Protein AF-A0A7Y8ENS3-F1 (afdb_monomer_lite)

Radius of gyration: 26.32 Å; chains: 1; bounding box: 59×30×78 Å

Foldseek 3Di:
DDDDPDPDDDPPPPPPPPPVVLVVVLVVQLVVQLVVCVVVVHDNVSSNVSSVVSNVVSPPDPVNVPPDPPQAFDDLVVQLVVQCVDPPQDNVNSVVCVVVVDTHGDDPPDPDPPDPDDPDDDD

Sequence (123 aa):
MTTKQTNSGGATEQMACMPVDRSYDVRAKMIIAFNEAKNNGGDLDDALDAAYKSALRYSPNPQSADQGVPVAVASRDESIAWLKRIDGIGQARAELIYSMGFRRLADESNPDRSTYLPLKTTD

Secondary structure (DSSP, 8-state):
-------------------HHHHHHHHHHHHHHHHHHHHTT--HHHHHHHHHHHHHHHS--TTTTTS-----B--HHHHHHHHTTSTT--HHHHHHHHHTT--PBP--S-S------------

Structure (mmCIF, N/CA/C/O backbone):
data_AF-A0A7Y8ENS3-F1
#
_entry.id   AF-A0A7Y8ENS3-F1
#
loop_
_atom_site.group_PDB
_atom_site.id
_atom_site.type_symbol
_atom_site.label_atom_id
_atom_site.label_alt_id
_atom_site.label_comp_id
_atom_site.label_asym_id
_atom_site.label_entity_id
_atom_site.label_seq_id
_atom_site.pdbx_PDB_ins_code
_atom_site.Cartn_x
_atom_site.Cartn_y
_atom_site.Cartn_z
_atom_site.occupancy
_atom_site.B_iso_or_equiv
_atom_site.auth_seq_id
_atom_site.auth_comp_id
_atom_site.auth_asym_id
_atom_site.auth_atom_id
_atom_site.pdbx_PDB_model_num
ATOM 1 N N . MET A 1 1 ? 39.287 8.499 28.236 1.00 35.91 1 MET A N 1
ATOM 2 C CA . MET A 1 1 ? 38.673 7.354 27.532 1.00 35.91 1 MET A CA 1
ATOM 3 C C . MET A 1 1 ? 37.401 7.875 26.882 1.00 35.91 1 MET A C 1
ATOM 5 O O . MET A 1 1 ? 36.481 8.218 27.607 1.00 35.91 1 MET A O 1
ATOM 9 N N . THR A 1 2 ? 37.396 8.051 25.561 1.00 41.78 2 THR A N 1
ATOM 10 C CA . THR A 1 2 ? 36.283 8.660 24.810 1.00 41.78 2 THR A CA 1
ATOM 11 C C . THR A 1 2 ? 35.705 7.597 23.888 1.00 41.78 2 THR A C 1
ATOM 13 O O . THR A 1 2 ? 36.386 7.142 22.971 1.00 41.78 2 THR A O 1
ATOM 16 N N . THR A 1 3 ? 34.480 7.159 24.156 1.00 49.44 3 THR A N 1
ATOM 17 C CA . THR A 1 3 ? 33.766 6.166 23.353 1.00 49.44 3 THR A CA 1
ATOM 18 C C . THR A 1 3 ? 33.251 6.815 22.071 1.00 49.44 3 THR A C 1
ATOM 20 O O . THR A 1 3 ? 32.410 7.709 22.093 1.00 49.44 3 THR A O 1
ATOM 23 N N . LYS A 1 4 ? 33.774 6.371 20.923 1.00 48.91 4 LYS A N 1
ATOM 24 C CA . LYS A 1 4 ? 33.194 6.675 19.614 1.00 48.91 4 LYS A CA 1
ATOM 25 C C . LYS A 1 4 ? 31.964 5.790 19.427 1.00 48.91 4 LYS A C 1
ATOM 27 O O . LYS A 1 4 ? 32.104 4.593 19.201 1.00 48.91 4 LYS A O 1
ATOM 32 N N . GLN A 1 5 ? 30.770 6.367 19.533 1.00 47.69 5 GLN A N 1
ATOM 33 C CA . GLN A 1 5 ? 29.546 5.723 19.060 1.00 47.69 5 GLN A CA 1
ATOM 34 C C . GLN A 1 5 ? 29.590 5.679 17.527 1.00 47.69 5 GLN A C 1
ATOM 36 O O . GLN A 1 5 ? 29.354 6.677 16.851 1.00 47.69 5 GLN A O 1
ATOM 41 N N . THR A 1 6 ? 29.932 4.523 16.968 1.00 44.12 6 THR A N 1
ATOM 42 C CA . THR A 1 6 ? 29.707 4.210 15.556 1.00 44.12 6 THR A CA 1
ATOM 43 C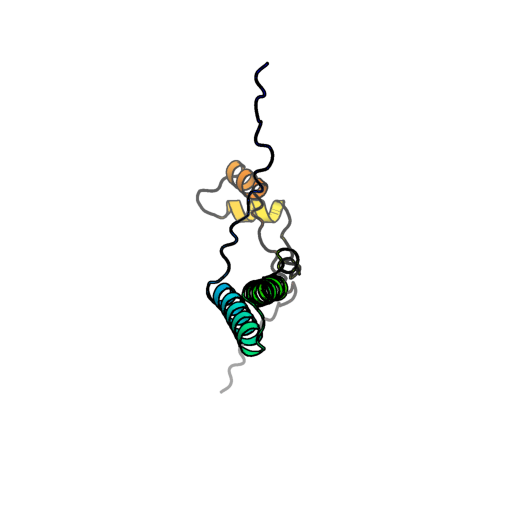 C . THR A 1 6 ? 28.254 3.791 15.393 1.00 44.12 6 THR A C 1
ATOM 45 O O . THR A 1 6 ? 27.885 2.675 15.764 1.00 44.12 6 THR A O 1
ATOM 48 N N . ASN A 1 7 ? 27.431 4.700 14.867 1.00 44.34 7 ASN A N 1
ATOM 49 C CA . ASN A 1 7 ? 26.076 4.398 14.424 1.00 44.34 7 ASN A CA 1
ATOM 50 C C . ASN A 1 7 ? 26.151 3.303 13.346 1.00 44.34 7 ASN A C 1
ATOM 52 O O . ASN A 1 7 ? 26.554 3.557 12.213 1.00 44.34 7 ASN A O 1
ATOM 56 N N . SER A 1 8 ? 25.851 2.073 13.751 1.00 45.03 8 SER A N 1
ATOM 57 C CA . SER A 1 8 ? 25.744 0.906 12.885 1.00 45.03 8 SER A CA 1
ATOM 58 C C . SER A 1 8 ? 24.259 0.621 12.733 1.00 45.03 8 SER A C 1
ATOM 60 O O . SER A 1 8 ? 23.598 0.351 13.731 1.00 45.03 8 SER A O 1
ATOM 62 N N . GLY A 1 9 ? 23.747 0.680 11.505 1.00 46.72 9 GLY A N 1
ATOM 63 C CA . GLY A 1 9 ? 22.371 0.286 11.202 1.00 46.72 9 GLY A CA 1
ATOM 64 C C . GLY A 1 9 ? 21.525 1.414 10.631 1.00 46.72 9 GLY A C 1
ATOM 65 O O . GLY A 1 9 ? 20.618 1.912 11.283 1.00 46.72 9 GLY A O 1
ATOM 66 N N . GLY A 1 10 ? 21.791 1.790 9.383 1.00 31.55 10 GLY A N 1
ATOM 67 C CA . GLY A 1 10 ? 20.780 2.431 8.552 1.00 31.55 10 GLY A CA 1
ATOM 68 C C . GLY A 1 10 ? 20.214 1.370 7.630 1.00 31.55 10 GLY A C 1
ATOM 69 O O . GLY A 1 10 ? 20.761 1.164 6.549 1.00 31.55 10 GLY A O 1
ATOM 70 N N . ALA A 1 11 ? 19.170 0.661 8.067 1.00 36.03 11 ALA A N 1
ATOM 71 C CA . ALA A 1 11 ? 18.299 -0.020 7.126 1.00 36.03 11 ALA A CA 1
ATOM 72 C C . ALA A 1 11 ? 17.865 1.052 6.127 1.00 36.03 11 ALA A C 1
ATOM 74 O O . ALA A 1 11 ? 17.240 2.043 6.504 1.00 36.03 11 ALA A O 1
ATOM 75 N N . THR A 1 12 ? 18.280 0.913 4.873 1.00 39.00 12 THR A N 1
ATOM 76 C CA . THR A 1 12 ? 17.667 1.638 3.775 1.00 39.00 12 THR A CA 1
ATOM 77 C C . THR A 1 12 ? 16.234 1.138 3.720 1.00 39.00 12 THR A C 1
ATOM 79 O O . THR A 1 12 ? 15.928 0.162 3.037 1.00 39.00 12 THR A O 1
ATOM 82 N N . GLU A 1 13 ? 15.362 1.752 4.521 1.00 48.25 13 GLU A N 1
ATOM 83 C CA . GLU A 1 13 ? 13.927 1.664 4.339 1.00 48.25 13 GLU A CA 1
ATOM 84 C C . GLU A 1 13 ? 13.696 2.122 2.908 1.00 48.25 13 GLU A C 1
ATOM 86 O O . GLU A 1 13 ? 13.741 3.310 2.584 1.00 48.25 13 GLU A O 1
ATOM 91 N N . GLN A 1 14 ? 13.574 1.140 2.016 1.00 46.97 14 GLN A N 1
ATOM 92 C CA . GLN A 1 14 ? 13.067 1.343 0.683 1.00 46.97 14 GLN A CA 1
ATOM 93 C C . GLN A 1 14 ? 11.701 1.970 0.906 1.00 46.97 14 GLN A C 1
ATOM 95 O O . GLN A 1 14 ? 10.742 1.277 1.244 1.00 46.97 14 GLN A O 1
ATOM 100 N N . MET A 1 15 ? 11.634 3.296 0.797 1.00 44.56 15 MET A N 1
ATOM 101 C CA . MET A 1 15 ? 10.387 4.034 0.717 1.00 44.56 15 MET A CA 1
ATOM 102 C C . MET A 1 15 ? 9.757 3.612 -0.603 1.00 44.56 15 MET A C 1
ATOM 104 O O . MET A 1 15 ? 9.906 4.262 -1.635 1.00 44.56 15 MET A O 1
ATOM 108 N N . ALA A 1 16 ? 9.141 2.432 -0.584 1.00 56.09 16 ALA A N 1
ATOM 109 C CA . ALA A 1 16 ? 8.375 1.909 -1.682 1.00 56.09 16 ALA A CA 1
ATOM 110 C C . ALA A 1 16 ? 7.308 2.959 -1.966 1.00 56.09 16 ALA A C 1
ATOM 112 O O . ALA A 1 16 ? 6.485 3.268 -1.101 1.00 56.09 16 ALA A O 1
ATOM 113 N N . CYS A 1 17 ? 7.360 3.546 -3.160 1.00 54.53 17 CYS A N 1
ATOM 114 C CA . CYS A 1 17 ? 6.321 4.433 -3.652 1.00 54.53 17 CYS A CA 1
ATOM 115 C C . CYS A 1 17 ? 5.065 3.575 -3.862 1.00 54.53 17 CYS A C 1
ATOM 117 O O . CYS A 1 17 ? 4.815 3.041 -4.941 1.00 54.53 17 CYS A O 1
ATOM 119 N N . MET A 1 18 ? 4.342 3.321 -2.773 1.00 55.12 18 MET A N 1
ATOM 120 C CA . MET A 1 18 ? 3.099 2.570 -2.787 1.00 55.12 18 MET A CA 1
ATOM 121 C C . MET A 1 18 ? 2.065 3.418 -3.533 1.00 55.12 18 MET A C 1
ATOM 123 O O . MET A 1 18 ? 1.950 4.611 -3.240 1.00 55.12 18 MET A O 1
ATOM 127 N N . PRO A 1 19 ? 1.287 2.836 -4.466 1.00 59.47 19 PRO A N 1
ATOM 128 C CA . PRO A 1 19 ? 0.158 3.523 -5.074 1.00 59.47 19 PRO A CA 1
ATOM 129 C C . PRO A 1 19 ? -0.690 4.208 -4.001 1.00 59.47 19 PRO A C 1
ATOM 131 O O . PRO A 1 19 ? -1.008 3.612 -2.966 1.00 59.47 19 PRO A O 1
ATOM 134 N N . VAL A 1 20 ? -1.022 5.475 -4.236 1.00 59.81 20 VAL A N 1
ATOM 135 C CA . VAL A 1 20 ? -1.681 6.343 -3.254 1.00 59.81 20 VAL A CA 1
ATOM 136 C C . VAL A 1 20 ? -2.995 5.727 -2.752 1.00 59.81 20 VAL A C 1
ATOM 138 O O . VAL A 1 20 ? -3.240 5.741 -1.546 1.00 59.81 20 VAL A O 1
ATOM 141 N N . ASP A 1 21 ? -3.768 5.078 -3.628 1.00 63.12 21 ASP A N 1
ATOM 142 C CA . ASP A 1 21 ? -4.985 4.334 -3.269 1.00 63.12 21 ASP A CA 1
ATOM 143 C C . ASP A 1 21 ? -4.740 3.216 -2.245 1.00 63.12 21 ASP A C 1
ATOM 145 O O . ASP A 1 21 ? -5.483 3.096 -1.271 1.00 63.12 21 ASP A O 1
ATOM 149 N N . ARG A 1 22 ? -3.649 2.445 -2.384 1.00 63.53 22 ARG A N 1
ATOM 150 C CA . ARG A 1 22 ? -3.286 1.402 -1.402 1.00 63.53 22 ARG A CA 1
ATOM 151 C C . ARG A 1 22 ? -2.937 2.009 -0.048 1.00 63.53 22 ARG A C 1
ATOM 153 O O . ARG A 1 22 ? -3.280 1.449 0.986 1.00 63.53 22 ARG A O 1
ATOM 160 N N . SER A 1 23 ? -2.294 3.174 -0.052 1.00 73.88 23 SER A N 1
ATOM 161 C CA . SER A 1 23 ? -1.962 3.898 1.178 1.00 73.88 23 SER A CA 1
ATOM 162 C C . SER A 1 23 ? -3.211 4.447 1.877 1.00 73.88 23 SER A C 1
ATOM 164 O O . SER A 1 23 ? -3.242 4.534 3.104 1.00 73.88 23 SER A O 1
ATOM 166 N N . TYR A 1 24 ? -4.248 4.824 1.122 1.00 83.44 24 TYR A N 1
ATOM 167 C CA . TYR A 1 24 ? -5.517 5.274 1.694 1.00 83.44 24 TYR A CA 1
ATOM 168 C C . TYR A 1 24 ? -6.336 4.136 2.297 1.00 83.44 24 TYR A C 1
ATOM 170 O O . TYR A 1 24 ? -6.893 4.345 3.372 1.00 83.44 24 TYR A O 1
ATOM 178 N N . ASP A 1 25 ? -6.370 2.952 1.680 1.00 85.56 25 ASP A N 1
ATOM 179 C CA . ASP A 1 25 ? -7.107 1.807 2.234 1.00 85.56 25 ASP A CA 1
ATOM 180 C C . ASP A 1 25 ? -6.552 1.392 3.605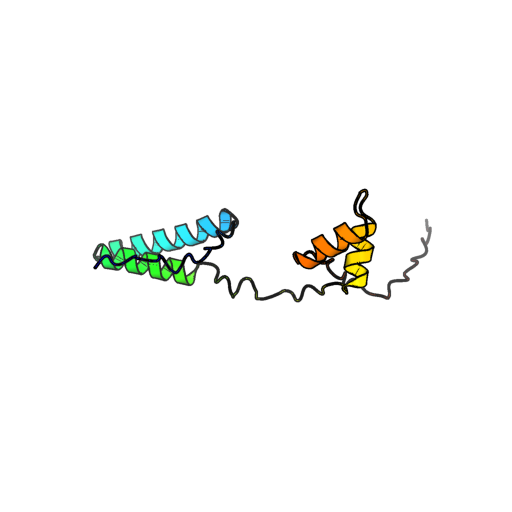 1.00 85.56 25 ASP A C 1
ATOM 182 O O . ASP A 1 25 ? -7.299 1.325 4.582 1.00 85.56 25 ASP A O 1
ATOM 186 N N . VAL A 1 26 ? -5.224 1.255 3.729 1.00 86.81 26 VAL A N 1
ATOM 187 C CA . VAL A 1 26 ? -4.580 0.925 5.013 1.00 86.81 26 VAL A CA 1
ATOM 188 C C . VAL A 1 26 ? -4.895 1.982 6.070 1.00 86.81 26 VAL A C 1
ATOM 190 O O . VAL A 1 26 ? -5.332 1.643 7.170 1.00 86.81 26 VAL A O 1
ATOM 193 N N . ARG A 1 27 ? -4.751 3.272 5.733 1.00 89.38 27 ARG A N 1
ATOM 194 C CA . ARG A 1 27 ? -5.097 4.369 6.651 1.00 89.38 27 ARG A CA 1
ATOM 195 C C . ARG A 1 27 ? -6.569 4.334 7.060 1.00 89.38 27 ARG A C 1
ATOM 197 O O . ARG A 1 27 ? -6.867 4.525 8.235 1.00 89.38 27 ARG A O 1
ATOM 204 N N . ALA A 1 28 ? -7.482 4.062 6.130 1.00 92.62 28 ALA A N 1
ATOM 205 C CA . ALA A 1 28 ? -8.907 3.960 6.427 1.00 92.62 28 ALA A CA 1
ATOM 206 C C . ALA A 1 28 ? -9.187 2.823 7.421 1.00 92.62 28 ALA A C 1
ATOM 208 O O . ALA A 1 28 ? -9.890 3.035 8.408 1.00 92.62 28 ALA A O 1
ATOM 209 N N . LYS A 1 29 ? -8.583 1.643 7.225 1.00 92.56 29 LYS A N 1
ATOM 210 C CA . LYS A 1 29 ? -8.711 0.511 8.157 1.00 92.56 29 LYS A CA 1
ATOM 211 C C . LYS A 1 29 ? -8.171 0.844 9.549 1.00 92.56 29 LYS A C 1
ATOM 213 O O . LYS A 1 29 ? -8.830 0.534 10.537 1.00 92.56 29 LYS A O 1
ATOM 218 N N . MET A 1 30 ? -7.021 1.518 9.631 1.00 93.25 30 MET A N 1
ATOM 219 C CA . MET A 1 30 ? -6.443 1.973 10.904 1.00 93.25 30 MET A CA 1
ATOM 220 C C . MET A 1 30 ? -7.375 2.937 11.648 1.00 93.25 30 MET A C 1
ATOM 222 O O . MET A 1 30 ? -7.588 2.773 12.845 1.00 93.25 30 MET A O 1
ATOM 226 N N . ILE A 1 31 ? -7.955 3.915 10.942 1.00 94.31 31 ILE A N 1
ATOM 227 C CA . ILE A 1 31 ? -8.883 4.896 11.527 1.00 94.31 31 ILE A CA 1
ATOM 228 C C . ILE A 1 31 ? -10.156 4.209 12.036 1.00 94.31 31 ILE A C 1
ATOM 230 O O . ILE A 1 31 ? -10.635 4.535 13.121 1.00 94.31 31 ILE A O 1
ATOM 234 N N . ILE A 1 32 ? -10.694 3.247 11.281 1.00 95.19 32 ILE A N 1
ATOM 235 C CA . ILE A 1 32 ? -11.868 2.472 11.704 1.00 95.19 32 ILE A CA 1
ATOM 236 C C . ILE A 1 32 ? -11.554 1.693 12.986 1.00 95.19 32 ILE A C 1
ATOM 238 O O . ILE A 1 32 ? -12.296 1.825 13.955 1.00 95.19 32 ILE A O 1
ATOM 242 N N . ALA A 1 33 ? -10.436 0.960 13.024 1.00 93.69 33 ALA A N 1
ATOM 243 C CA . ALA A 1 33 ? -10.033 0.176 14.193 1.00 93.69 33 ALA A CA 1
ATOM 244 C C . ALA A 1 33 ? -9.799 1.051 15.437 1.00 93.69 33 ALA A C 1
ATOM 246 O O . ALA A 1 33 ? -10.220 0.694 16.535 1.00 93.69 33 ALA A O 1
ATOM 247 N N . PHE A 1 34 ? -9.183 2.223 15.257 1.00 96.19 34 PHE A N 1
ATOM 248 C CA . PHE A 1 34 ? -9.003 3.204 16.327 1.00 96.19 34 PHE A CA 1
ATOM 249 C C . PHE A 1 34 ? -10.348 3.667 16.899 1.00 96.19 34 PHE A C 1
ATOM 251 O O . PHE A 1 34 ? -10.560 3.646 18.111 1.00 96.19 34 PHE A O 1
ATOM 258 N N . ASN A 1 35 ? -11.276 4.072 16.028 1.00 95.06 35 ASN A N 1
ATOM 259 C CA . ASN A 1 35 ? -12.586 4.563 16.451 1.00 95.06 35 ASN A CA 1
ATOM 260 C C . ASN A 1 35 ? -13.423 3.466 17.111 1.00 95.06 35 ASN A C 1
ATOM 262 O O . ASN A 1 35 ? -14.138 3.742 18.067 1.00 95.06 35 ASN A O 1
ATOM 266 N N . GLU A 1 36 ? -13.324 2.228 16.634 1.00 95.88 36 GLU A N 1
ATOM 267 C CA . GLU A 1 36 ? -13.998 1.078 17.233 1.00 95.88 36 GLU A CA 1
ATOM 268 C C . GLU A 1 36 ? -13.483 0.805 18.653 1.00 95.88 36 GLU A C 1
ATOM 270 O O . GLU A 1 36 ? -14.281 0.695 19.581 1.00 95.88 36 GLU A O 1
ATOM 275 N N . ALA A 1 37 ? -12.163 0.815 18.859 1.00 93.69 37 ALA A N 1
ATOM 276 C CA . ALA A 1 37 ? -11.567 0.676 20.187 1.00 93.69 37 ALA A CA 1
ATOM 277 C C . ALA A 1 37 ? -11.994 1.810 21.138 1.00 93.69 37 ALA A C 1
ATOM 279 O O . ALA A 1 37 ? -12.382 1.545 22.277 1.00 93.69 37 ALA A O 1
ATOM 280 N N . LYS A 1 38 ? -12.026 3.061 20.655 1.00 92.12 38 LYS A N 1
ATOM 281 C CA . LYS A 1 38 ? -12.529 4.200 21.443 1.00 92.12 38 LYS A CA 1
ATOM 282 C C . LYS A 1 38 ? -14.018 4.090 21.771 1.00 92.12 38 LYS A C 1
ATOM 284 O O . LYS A 1 38 ? -14.417 4.420 22.885 1.00 92.12 38 LYS A O 1
ATOM 289 N N . ASN A 1 39 ? -14.838 3.634 20.826 1.00 92.94 39 ASN A N 1
ATOM 290 C CA . ASN A 1 39 ? -16.279 3.465 21.027 1.00 92.94 39 ASN A CA 1
ATOM 291 C C . ASN A 1 39 ? -16.600 2.314 21.987 1.00 92.94 39 ASN A C 1
ATOM 293 O O . ASN A 1 39 ? -17.605 2.369 22.691 1.00 92.94 39 ASN A O 1
ATOM 297 N N . ASN A 1 40 ? -15.724 1.313 22.063 1.00 92.31 40 ASN A N 1
ATOM 298 C CA . ASN A 1 40 ? -15.835 0.199 23.000 1.00 92.31 40 ASN A CA 1
ATOM 299 C C . ASN A 1 40 ? -15.352 0.555 24.419 1.00 92.31 40 ASN A C 1
ATOM 301 O O . ASN A 1 40 ? -15.332 -0.311 25.291 1.00 92.31 40 ASN A O 1
ATOM 305 N N . GLY A 1 41 ? -14.981 1.817 24.661 1.00 89.25 41 GLY A N 1
ATOM 306 C CA . GLY A 1 41 ? -14.516 2.297 25.961 1.00 89.25 41 GLY A CA 1
ATOM 307 C C . GLY A 1 41 ? -13.059 1.956 26.276 1.00 89.25 41 GLY A C 1
ATOM 308 O O . GLY A 1 41 ? -12.667 2.082 27.433 1.00 89.25 41 GLY A O 1
ATOM 309 N N . GLY A 1 42 ? -12.274 1.533 25.276 1.00 86.69 42 GLY A N 1
ATOM 310 C CA . GLY A 1 42 ? -10.829 1.350 25.409 1.00 86.69 42 GLY A CA 1
ATOM 311 C C . GLY A 1 42 ? -10.113 2.678 25.648 1.00 86.69 42 GLY A C 1
ATOM 312 O O . GLY A 1 42 ? -10.607 3.752 25.271 1.00 86.69 42 GLY A O 1
ATOM 313 N N . ASP A 1 43 ? -8.952 2.612 26.292 1.00 92.44 43 ASP A N 1
ATOM 314 C CA . ASP A 1 43 ? -8.128 3.794 26.506 1.00 92.44 43 ASP A CA 1
ATOM 315 C C . ASP A 1 43 ? -7.368 4.198 25.225 1.00 92.44 43 ASP A C 1
ATOM 317 O O . ASP A 1 43 ? -7.597 3.686 24.122 1.00 92.44 43 ASP A O 1
ATOM 321 N N . LEU A 1 44 ? -6.520 5.223 25.330 1.00 93.06 44 LEU A N 1
ATOM 322 C CA . LEU A 1 44 ? -5.767 5.697 24.171 1.00 93.06 44 LEU A CA 1
ATOM 323 C C . LEU A 1 44 ? -4.762 4.648 23.676 1.00 93.06 44 LEU A C 1
ATOM 325 O O . LEU A 1 44 ? -4.540 4.561 22.467 1.00 93.06 44 LEU A O 1
ATOM 329 N N . ASP A 1 45 ? -4.187 3.866 24.586 1.00 95.69 45 ASP A N 1
ATOM 330 C CA . ASP A 1 45 ? -3.178 2.865 24.260 1.00 95.69 45 ASP A CA 1
ATOM 331 C C . ASP A 1 45 ? -3.829 1.678 23.541 1.00 95.69 45 ASP A C 1
ATOM 333 O O . ASP A 1 45 ? -3.332 1.257 22.494 1.00 95.69 45 ASP A O 1
ATOM 337 N N . ASP A 1 46 ? -5.005 1.237 23.997 1.00 92.94 46 ASP A N 1
ATOM 338 C CA . ASP A 1 46 ? -5.827 0.221 23.330 1.00 92.94 46 ASP A CA 1
ATOM 339 C C . ASP A 1 46 ? -6.190 0.634 21.894 1.00 92.94 46 ASP A C 1
ATOM 341 O O . ASP A 1 46 ? -6.112 -0.162 20.952 1.00 92.94 46 ASP A O 1
ATOM 345 N N . ALA A 1 47 ? -6.577 1.898 21.699 1.00 93.94 47 ALA A N 1
ATOM 346 C CA . ALA A 1 47 ? -6.962 2.406 20.386 1.00 93.94 47 ALA A CA 1
ATOM 347 C C . ALA A 1 47 ? -5.770 2.521 19.426 1.00 93.94 47 ALA A C 1
ATOM 349 O O . ALA A 1 47 ? -5.894 2.208 18.235 1.00 93.94 47 ALA A O 1
ATOM 350 N N . LEU A 1 48 ? -4.606 2.940 19.928 1.00 94.81 48 LEU A N 1
ATOM 351 C CA . LEU A 1 48 ? -3.371 2.995 19.146 1.00 94.81 48 LEU A CA 1
ATOM 352 C C . LEU A 1 48 ? -2.851 1.592 18.802 1.00 94.81 48 LEU A C 1
ATOM 354 O O . LEU A 1 48 ? -2.437 1.368 17.662 1.00 94.81 48 LEU A O 1
ATOM 358 N N . ASP A 1 49 ? -2.933 0.638 19.730 1.00 93.19 49 ASP A N 1
ATOM 359 C CA . ASP A 1 49 ? -2.574 -0.763 19.493 1.00 93.19 49 ASP A CA 1
ATOM 360 C C . ASP A 1 49 ? -3.497 -1.417 18.448 1.00 93.19 49 ASP A C 1
ATOM 362 O O . ASP A 1 49 ? -3.023 -2.071 17.513 1.00 93.19 49 ASP A O 1
ATOM 366 N N . ALA A 1 50 ? -4.808 -1.162 18.512 1.00 92.88 50 ALA A N 1
ATOM 367 C CA . ALA A 1 50 ? -5.768 -1.629 17.509 1.00 92.88 50 ALA A CA 1
ATOM 368 C C . ALA A 1 50 ? -5.467 -1.068 16.107 1.00 92.88 50 ALA A C 1
ATOM 370 O O . ALA A 1 50 ? -5.461 -1.810 15.115 1.00 92.88 50 ALA A O 1
ATOM 371 N N . ALA A 1 51 ? -5.159 0.229 16.014 1.00 93.00 51 ALA A N 1
ATOM 372 C CA . ALA A 1 51 ? -4.749 0.862 14.764 1.00 93.00 51 ALA A CA 1
ATOM 373 C C . ALA A 1 51 ? -3.445 0.256 14.223 1.00 93.00 51 ALA A C 1
ATOM 375 O O . ALA A 1 51 ? -3.349 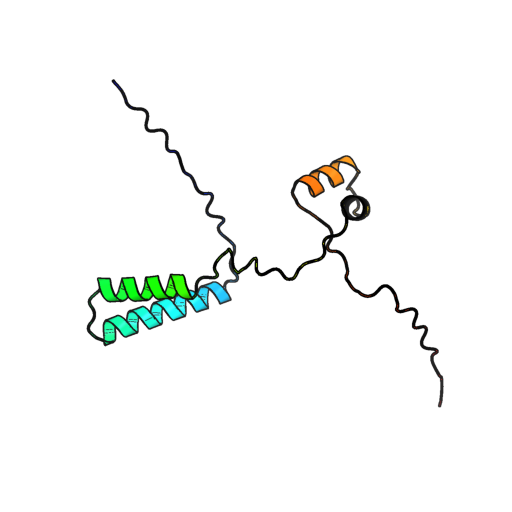-0.033 13.030 1.00 93.00 51 ALA A O 1
ATOM 376 N N . TYR A 1 52 ? -2.460 0.008 15.090 1.00 90.25 52 TYR A N 1
ATOM 377 C CA . TYR A 1 52 ? -1.180 -0.590 14.715 1.00 90.25 52 TYR A CA 1
ATOM 378 C C . TYR A 1 52 ? -1.333 -2.030 14.208 1.00 90.25 52 TYR A C 1
ATOM 380 O O . TYR A 1 52 ? -0.826 -2.372 13.138 1.00 90.25 52 TYR A O 1
ATOM 388 N N . LYS A 1 53 ? -2.112 -2.866 14.902 1.00 91.00 53 LYS A N 1
ATOM 389 C CA . LYS A 1 53 ? -2.442 -4.230 14.453 1.00 91.00 53 LYS A CA 1
ATOM 390 C C . LYS A 1 53 ? -3.156 -4.228 13.104 1.00 91.00 53 LYS A C 1
ATOM 392 O O . LYS A 1 53 ? -2.851 -5.054 12.243 1.00 91.00 53 LYS A O 1
ATOM 397 N N . SER A 1 54 ? -4.073 -3.283 12.894 1.00 89.38 54 SER A N 1
ATOM 398 C CA . SER A 1 54 ? -4.713 -3.078 11.593 1.00 89.38 54 SER A CA 1
ATOM 399 C C . SER A 1 54 ? -3.684 -2.706 10.522 1.00 89.38 54 SER A C 1
ATOM 401 O O . SER A 1 54 ? -3.682 -3.299 9.444 1.00 89.38 54 SER A O 1
ATOM 403 N N . ALA A 1 55 ? -2.765 -1.785 10.823 1.00 88.19 55 ALA A N 1
ATOM 404 C CA . ALA A 1 55 ? -1.693 -1.415 9.907 1.00 88.19 55 ALA A CA 1
ATOM 405 C C . ALA A 1 55 ? -0.863 -2.635 9.505 1.00 88.19 55 ALA A C 1
ATOM 407 O O . ALA A 1 55 ? -0.678 -2.855 8.318 1.00 88.19 55 ALA A O 1
ATOM 408 N N . LEU A 1 56 ? -0.427 -3.472 10.448 1.00 85.50 56 LEU A N 1
ATOM 409 C CA . LEU A 1 56 ? 0.343 -4.682 10.139 1.00 85.50 56 LEU A CA 1
ATOM 410 C C . LEU A 1 56 ? -0.443 -5.692 9.293 1.00 85.50 56 LEU A C 1
ATOM 412 O O . LEU A 1 56 ? 0.132 -6.358 8.437 1.00 85.50 56 LEU A O 1
ATOM 416 N N . ARG A 1 57 ? -1.755 -5.801 9.518 1.00 85.06 57 ARG A N 1
ATOM 417 C CA . ARG A 1 57 ? -2.623 -6.745 8.805 1.00 85.06 57 ARG A CA 1
ATOM 418 C C . ARG A 1 57 ? -2.894 -6.337 7.359 1.00 85.06 57 ARG A C 1
ATOM 420 O O . ARG A 1 57 ? -2.991 -7.208 6.499 1.00 85.06 57 ARG A O 1
ATOM 427 N N . TYR A 1 58 ? -3.079 -5.042 7.115 1.00 82.62 58 TYR A N 1
ATOM 428 C CA . TYR A 1 58 ? -3.459 -4.513 5.802 1.00 82.62 58 TYR A CA 1
ATOM 429 C C . TYR A 1 58 ? -2.293 -3.878 5.048 1.00 82.62 58 TYR A C 1
ATOM 431 O O . TYR A 1 58 ? -2.401 -3.660 3.842 1.00 82.62 58 TYR A O 1
ATOM 439 N N . SER A 1 59 ? -1.172 -3.605 5.722 1.00 72.62 59 SER A N 1
ATOM 440 C CA . SER A 1 59 ? 0.042 -3.181 5.038 1.00 72.62 59 SER A CA 1
ATOM 441 C C . SER A 1 59 ? 0.478 -4.294 4.096 1.00 72.62 59 SER A C 1
ATOM 443 O O . SER A 1 59 ? 0.589 -5.448 4.518 1.00 72.62 59 SER A O 1
ATOM 445 N N . PRO A 1 60 ? 0.731 -3.976 2.821 1.00 65.12 60 PRO A N 1
ATOM 446 C CA . PRO A 1 60 ? 1.275 -4.950 1.898 1.00 65.12 60 PRO A CA 1
ATOM 447 C C . PRO A 1 60 ? 2.609 -5.444 2.455 1.00 65.12 60 PRO A C 1
ATOM 449 O O . PRO A 1 60 ? 3.565 -4.679 2.575 1.00 65.12 60 PRO A O 1
ATOM 452 N N . ASN A 1 61 ? 2.662 -6.726 2.818 1.00 59.00 61 ASN A N 1
ATOM 453 C CA . ASN A 1 61 ? 3.906 -7.372 3.195 1.00 59.00 61 ASN A CA 1
ATOM 454 C C . ASN A 1 61 ? 4.851 -7.268 1.983 1.00 59.00 61 ASN A C 1
ATOM 456 O O . ASN A 1 61 ? 4.486 -7.762 0.909 1.00 59.00 61 ASN A O 1
ATOM 460 N N . PRO A 1 62 ? 6.039 -6.646 2.093 1.00 53.56 62 PRO A N 1
ATOM 461 C CA . PRO A 1 62 ? 6.971 -6.559 0.970 1.00 53.56 62 PRO A CA 1
ATOM 462 C C . PRO A 1 62 ? 7.375 -7.947 0.449 1.00 53.56 62 PRO A C 1
ATOM 464 O O . PRO A 1 62 ? 7.689 -8.080 -0.727 1.00 53.56 62 PRO A O 1
ATOM 467 N N . GLN A 1 63 ? 7.273 -8.997 1.277 1.00 50.19 63 GLN A N 1
ATOM 468 C CA . GLN A 1 63 ? 7.456 -10.389 0.847 1.00 50.19 63 GLN A CA 1
ATOM 469 C C . GLN A 1 63 ? 6.258 -10.976 0.080 1.00 50.19 63 GLN A C 1
ATOM 471 O O . GLN A 1 63 ? 6.430 -11.917 -0.683 1.00 50.19 63 GLN A O 1
ATOM 476 N N . SER A 1 64 ? 5.042 -10.448 0.254 1.00 47.66 64 SER A N 1
ATOM 477 C CA . SER A 1 64 ? 3.858 -10.897 -0.500 1.00 47.66 64 SER A CA 1
ATOM 478 C C . SER A 1 64 ? 3.655 -10.124 -1.803 1.00 47.66 64 SER A C 1
ATOM 480 O O . SER A 1 64 ? 2.946 -10.605 -2.680 1.00 47.66 64 SER A O 1
ATOM 482 N N . ALA A 1 65 ? 4.301 -8.967 -1.971 1.00 48.03 65 ALA A N 1
ATOM 483 C CA . ALA A 1 65 ? 4.438 -8.325 -3.280 1.00 48.03 65 ALA A CA 1
ATOM 484 C C . ALA A 1 65 ? 5.404 -9.090 -4.213 1.00 48.03 65 ALA A C 1
ATOM 486 O O . ALA A 1 65 ? 5.370 -8.875 -5.421 1.00 48.03 65 ALA A O 1
ATOM 487 N N . ASP A 1 66 ? 6.197 -10.013 -3.651 1.00 46.19 66 ASP A N 1
ATOM 488 C CA . ASP A 1 66 ? 6.993 -11.030 -4.352 1.00 46.19 66 ASP A CA 1
ATOM 489 C C . ASP A 1 66 ? 6.245 -12.378 -4.455 1.00 46.19 66 ASP A C 1
ATOM 491 O O . ASP A 1 66 ? 6.835 -13.431 -4.672 1.00 46.19 66 ASP A O 1
ATOM 495 N N . GLN A 1 67 ? 4.911 -12.400 -4.331 1.00 44.47 67 GLN A N 1
ATOM 496 C CA . GLN A 1 67 ? 4.133 -13.487 -4.939 1.00 44.47 67 GLN A CA 1
ATOM 497 C C . GLN A 1 67 ? 4.131 -13.229 -6.444 1.00 44.47 67 GLN A C 1
ATOM 499 O O . GLN A 1 67 ? 3.186 -12.689 -7.019 1.00 44.47 67 GLN A O 1
ATOM 504 N N . GLY A 1 68 ? 5.283 -13.543 -7.035 1.00 47.09 68 GLY A N 1
ATOM 505 C CA . GLY A 1 68 ? 5.573 -13.395 -8.437 1.00 47.09 68 GLY A CA 1
ATOM 506 C C . GLY A 1 68 ? 4.470 -14.017 -9.272 1.00 47.09 68 GLY A C 1
ATOM 507 O O . GLY A 1 68 ? 4.241 -15.224 -9.248 1.00 47.09 68 GLY A O 1
ATOM 508 N N . VAL A 1 69 ? 3.884 -13.196 -10.136 1.00 44.72 69 VAL A N 1
ATOM 509 C CA . VAL A 1 69 ? 3.815 -13.662 -11.517 1.00 44.72 69 VAL A CA 1
ATOM 510 C C . VAL A 1 69 ? 5.240 -14.104 -11.860 1.00 44.72 69 VAL A C 1
ATOM 512 O O . VAL A 1 69 ? 6.148 -13.279 -11.712 1.00 44.72 69 VAL A O 1
ATOM 515 N N . PRO A 1 70 ? 5.490 -15.376 -12.217 1.00 50.19 70 PRO A N 1
ATOM 516 C CA . PRO A 1 70 ? 6.768 -15.756 -12.787 1.00 50.19 70 PRO A CA 1
ATOM 517 C C . PRO A 1 70 ? 6.881 -14.978 -14.093 1.00 50.19 70 PRO A C 1
ATOM 519 O O . PRO A 1 70 ? 6.404 -15.406 -15.137 1.00 50.19 70 PRO A O 1
ATOM 522 N N . VAL A 1 71 ? 7.423 -13.765 -14.022 1.00 56.66 71 VAL A N 1
ATOM 523 C CA . VAL A 1 71 ? 7.700 -12.994 -15.216 1.00 56.66 71 VAL A CA 1
ATOM 524 C C . VAL A 1 71 ? 8.912 -13.680 -15.801 1.00 56.66 71 VAL A C 1
ATOM 526 O O . VAL A 1 71 ? 10.026 -13.518 -15.300 1.00 56.66 71 VAL A O 1
ATOM 529 N N . ALA A 1 72 ? 8.670 -14.532 -16.795 1.00 73.19 72 ALA A N 1
ATOM 530 C CA . ALA A 1 72 ? 9.731 -15.158 -17.550 1.00 73.19 72 ALA A CA 1
ATOM 531 C C . ALA A 1 72 ? 10.673 -14.038 -18.003 1.00 73.19 72 ALA A C 1
ATOM 533 O O . ALA A 1 72 ? 10.251 -13.021 -18.557 1.00 73.19 72 ALA A O 1
ATOM 534 N N . VAL A 1 73 ? 11.950 -14.164 -17.666 1.00 76.44 73 VAL A N 1
ATOM 535 C CA . VAL A 1 73 ? 12.952 -13.151 -17.983 1.00 76.44 73 VAL A CA 1
ATOM 536 C C . VAL A 1 73 ? 13.767 -13.684 -19.145 1.00 76.44 73 VAL A C 1
ATOM 538 O O . VAL A 1 73 ? 14.191 -14.839 -19.118 1.00 76.44 73 VAL A O 1
ATOM 541 N N . ALA A 1 74 ? 13.972 -12.862 -20.171 1.00 81.56 74 ALA A N 1
ATOM 542 C CA . ALA A 1 74 ? 14.773 -13.258 -21.318 1.00 81.56 74 ALA A CA 1
ATOM 543 C C . ALA A 1 74 ? 16.208 -13.567 -20.874 1.00 81.56 74 ALA A C 1
ATOM 545 O O . ALA A 1 74 ? 16.711 -13.015 -19.885 1.00 81.56 74 ALA A O 1
ATOM 546 N N . SER A 1 75 ? 16.887 -14.427 -21.630 1.00 86.25 75 SER A N 1
ATOM 547 C CA . SER A 1 75 ? 18.284 -14.759 -21.361 1.00 86.25 75 SER A CA 1
ATOM 548 C C . SER A 1 75 ? 19.175 -13.507 -21.390 1.00 86.25 75 SER A C 1
ATOM 550 O O . SER A 1 75 ? 18.803 -12.442 -21.905 1.00 86.25 75 SER A O 1
ATOM 552 N N . ARG A 1 76 ? 20.381 -13.617 -20.821 1.00 86.19 76 ARG A N 1
ATOM 553 C CA . ARG A 1 76 ? 21.354 -12.516 -20.795 1.00 86.19 76 ARG A CA 1
ATOM 554 C C . ARG A 1 76 ? 21.609 -11.970 -22.198 1.00 86.19 76 ARG A C 1
ATOM 556 O O . ARG A 1 76 ? 21.504 -10.765 -22.404 1.00 86.19 76 ARG A O 1
ATOM 563 N N . ASP A 1 77 ? 21.895 -12.843 -23.157 1.00 89.00 77 ASP A N 1
ATOM 564 C CA . ASP A 1 77 ? 22.208 -12.445 -24.529 1.00 89.00 77 ASP A CA 1
ATOM 565 C C . ASP A 1 77 ? 21.028 -11.761 -25.222 1.00 89.00 77 ASP A C 1
ATOM 567 O O . ASP A 1 77 ? 21.214 -10.750 -25.897 1.00 89.00 77 ASP A O 1
ATOM 571 N N . GLU A 1 78 ? 19.800 -12.226 -24.990 1.00 88.88 78 GLU A N 1
ATOM 572 C CA . GLU A 1 78 ? 18.594 -11.580 -25.519 1.00 88.88 78 GLU A CA 1
ATOM 573 C C . GLU A 1 78 ? 18.349 -10.203 -24.901 1.00 88.88 78 GLU A C 1
ATOM 575 O O . GLU A 1 78 ? 17.948 -9.271 -25.604 1.00 88.88 78 GLU A O 1
ATOM 580 N N . SER A 1 79 ? 18.612 -10.058 -23.601 1.00 88.75 79 SER A N 1
ATOM 581 C CA . SER A 1 79 ? 18.518 -8.774 -22.904 1.00 88.75 79 SER A CA 1
ATOM 582 C C . SER A 1 79 ? 19.564 -7.785 -23.431 1.00 88.75 79 SER A C 1
ATOM 584 O O . SER A 1 79 ? 19.226 -6.644 -23.744 1.00 88.75 79 SER A O 1
ATOM 586 N N . ILE A 1 80 ? 20.812 -8.227 -23.617 1.00 91.06 80 ILE A N 1
ATOM 587 C CA . ILE A 1 80 ? 21.896 -7.406 -24.177 1.00 91.06 80 ILE A CA 1
ATOM 588 C C . ILE A 1 80 ? 21.614 -7.037 -25.640 1.00 91.06 80 ILE A C 1
ATOM 590 O O . ILE A 1 80 ? 21.780 -5.881 -26.029 1.00 91.06 80 ILE A O 1
ATOM 594 N N . ALA A 1 81 ? 21.149 -7.985 -26.457 1.00 90.81 81 ALA A N 1
ATOM 595 C CA . ALA A 1 81 ? 20.806 -7.741 -27.856 1.00 90.81 81 ALA A CA 1
ATOM 596 C C . ALA A 1 81 ? 19.636 -6.759 -28.001 1.00 90.81 81 ALA A C 1
ATOM 598 O O . ALA A 1 81 ? 19.661 -5.901 -28.882 1.00 90.81 81 ALA A O 1
ATOM 599 N N . TRP A 1 82 ? 18.631 -6.855 -27.128 1.00 92.81 82 TRP A N 1
ATOM 600 C CA . TRP A 1 82 ? 17.519 -5.910 -27.091 1.00 92.81 82 TRP A CA 1
ATOM 601 C C . TRP A 1 82 ? 17.968 -4.507 -26.679 1.00 92.81 82 TRP A C 1
ATOM 603 O O . TRP A 1 82 ? 17.630 -3.549 -27.370 1.00 92.81 82 TRP A O 1
ATOM 613 N N . LEU A 1 83 ? 18.790 -4.381 -25.631 1.00 91.44 83 LEU A N 1
ATOM 614 C CA . LEU A 1 83 ? 19.335 -3.090 -25.193 1.00 91.44 83 LEU A CA 1
ATOM 615 C C . LEU A 1 83 ? 20.107 -2.391 -26.317 1.00 91.44 83 LEU A C 1
ATOM 617 O O . LEU A 1 83 ? 19.964 -1.189 -26.503 1.00 91.44 83 LEU A O 1
ATOM 621 N N . LYS A 1 84 ? 20.863 -3.147 -27.118 1.00 92.88 84 LYS A N 1
ATOM 622 C CA . LYS A 1 84 ? 21.621 -2.618 -28.263 1.00 92.88 84 LYS A CA 1
ATOM 623 C C . LYS A 1 84 ? 20.766 -2.143 -29.439 1.00 92.88 84 LYS A C 1
ATOM 625 O O . LYS A 1 84 ? 21.295 -1.483 -30.326 1.00 92.88 84 LYS A O 1
ATOM 630 N N . ARG A 1 85 ? 19.474 -2.492 -29.492 1.00 90.69 85 ARG A N 1
ATOM 631 C CA . ARG A 1 85 ? 18.542 -1.960 -30.506 1.00 90.69 85 ARG A CA 1
ATOM 632 C C . ARG A 1 85 ? 18.077 -0.542 -30.181 1.00 90.69 85 ARG A C 1
ATOM 634 O O . ARG A 1 85 ? 17.506 0.108 -31.049 1.00 90.69 85 ARG A O 1
ATOM 641 N N . ILE A 1 86 ? 18.291 -0.082 -28.950 1.00 88.44 86 ILE A N 1
ATOM 642 C CA . ILE A 1 86 ? 17.988 1.284 -28.534 1.00 88.44 86 ILE A CA 1
ATOM 643 C C . ILE A 1 86 ? 19.106 2.193 -29.046 1.00 88.44 86 ILE A C 1
ATOM 645 O O . ILE A 1 86 ? 20.290 1.926 -28.823 1.00 88.44 86 ILE A O 1
ATOM 649 N N . ASP A 1 87 ? 18.724 3.273 -29.723 1.00 89.75 87 ASP A N 1
ATOM 650 C CA . ASP A 1 87 ? 19.685 4.238 -30.245 1.00 89.75 87 ASP A CA 1
ATOM 651 C C . ASP A 1 87 ? 20.546 4.836 -29.114 1.00 89.75 87 ASP A C 1
ATOM 653 O O . ASP A 1 87 ? 20.062 5.157 -28.026 1.00 89.75 87 ASP A O 1
ATOM 657 N N . GLY A 1 88 ? 21.857 4.927 -29.342 1.00 89.44 88 GLY A N 1
ATOM 658 C CA . GLY A 1 88 ? 22.820 5.394 -28.338 1.00 89.44 88 GLY A CA 1
ATOM 659 C C . GLY A 1 88 ? 23.191 4.392 -27.225 1.00 89.44 88 GLY A C 1
ATOM 660 O O . GLY A 1 88 ? 23.883 4.777 -26.269 1.00 89.44 88 GLY A O 1
ATOM 661 N N . ILE A 1 89 ? 22.788 3.116 -27.320 1.00 92.12 89 ILE A N 1
ATOM 662 C CA . ILE A 1 89 ? 23.225 2.045 -26.405 1.00 92.12 89 ILE A CA 1
ATOM 663 C C . ILE A 1 89 ? 24.157 1.054 -27.122 1.00 92.12 89 ILE A C 1
ATOM 665 O O . ILE A 1 89 ? 23.734 0.130 -27.808 1.00 92.12 89 ILE A O 1
ATOM 669 N N . GLY A 1 90 ? 25.467 1.220 -26.915 1.00 91.25 90 GLY A N 1
ATOM 670 C CA . GLY A 1 90 ? 26.488 0.253 -27.343 1.00 91.25 90 GLY A CA 1
ATOM 671 C C . GLY A 1 90 ? 26.679 -0.916 -26.363 1.00 91.25 90 GLY A C 1
ATOM 672 O O . GLY A 1 90 ? 26.097 -0.941 -25.281 1.00 91.25 90 GLY A O 1
ATOM 673 N N . GLN A 1 91 ? 27.562 -1.865 -26.706 1.00 91.81 91 GLN A N 1
ATOM 674 C CA . GLN A 1 91 ? 27.829 -3.085 -25.916 1.00 91.81 91 GLN A CA 1
ATOM 675 C C . GLN A 1 91 ? 28.150 -2.797 -24.439 1.00 91.81 91 GLN A C 1
ATOM 677 O O . GLN A 1 91 ? 27.508 -3.352 -23.556 1.00 91.81 91 GLN A O 1
ATOM 682 N N . ALA A 1 92 ? 29.110 -1.909 -24.161 1.00 93.50 92 ALA A N 1
ATOM 683 C CA . ALA A 1 92 ? 29.534 -1.610 -22.789 1.00 93.50 92 ALA A CA 1
ATOM 684 C C . ALA A 1 92 ? 28.400 -1.010 -21.940 1.00 93.50 92 ALA A C 1
ATOM 686 O O . ALA A 1 92 ? 28.281 -1.295 -20.751 1.00 93.50 92 ALA A O 1
ATOM 687 N N . ARG A 1 93 ? 27.533 -0.206 -22.568 1.00 92.12 93 ARG A N 1
ATOM 688 C CA . ARG A 1 93 ? 26.385 0.413 -21.903 1.00 92.12 93 ARG A CA 1
ATOM 689 C C . ARG A 1 93 ? 25.267 -0.601 -21.662 1.00 92.12 93 ARG A C 1
ATOM 691 O O . ARG A 1 93 ? 24.665 -0.577 -20.596 1.00 92.12 93 ARG A O 1
ATOM 698 N N . ALA A 1 94 ? 25.038 -1.516 -22.605 1.00 93.19 94 ALA A N 1
ATOM 699 C CA . ALA A 1 94 ? 24.099 -2.622 -22.436 1.00 93.19 94 ALA A CA 1
ATOM 700 C C . ALA A 1 94 ? 24.510 -3.547 -21.275 1.00 93.19 94 ALA A C 1
ATOM 702 O O . ALA A 1 94 ? 23.676 -3.885 -20.442 1.00 93.19 94 ALA A O 1
ATOM 703 N N . GLU A 1 95 ? 25.795 -3.893 -21.173 1.00 92.50 95 GLU A N 1
ATOM 704 C CA . GLU A 1 95 ? 26.341 -4.716 -20.080 1.00 92.50 95 GLU A CA 1
ATOM 705 C C . GLU A 1 95 ? 26.190 -4.048 -18.709 1.00 92.50 95 GLU A C 1
ATOM 707 O O . GLU A 1 95 ? 25.761 -4.681 -17.744 1.00 92.50 95 GLU A O 1
ATOM 712 N N . LEU A 1 96 ? 26.476 -2.745 -18.629 1.00 92.88 96 LEU A N 1
ATOM 713 C CA . LEU A 1 96 ? 26.295 -1.968 -17.404 1.00 92.88 96 LEU A CA 1
ATOM 714 C C . LEU A 1 96 ? 24.827 -1.947 -16.962 1.00 92.88 96 LEU A C 1
ATOM 716 O O . LEU A 1 96 ? 24.530 -2.231 -15.804 1.00 92.88 96 LEU A O 1
ATOM 720 N N . ILE A 1 97 ? 23.907 -1.663 -17.884 1.00 89.44 97 ILE A N 1
ATOM 721 C CA . ILE A 1 97 ? 22.466 -1.633 -17.603 1.00 89.44 97 ILE A CA 1
ATOM 722 C C . ILE A 1 97 ? 21.978 -3.019 -17.153 1.00 89.44 97 ILE A C 1
ATOM 724 O O . ILE A 1 97 ? 21.259 -3.127 -16.160 1.00 89.44 97 ILE A O 1
ATOM 728 N N . TYR A 1 98 ? 22.436 -4.090 -17.806 1.00 90.06 98 TYR A N 1
ATOM 729 C CA . TYR A 1 98 ? 22.124 -5.459 -17.395 1.00 90.06 98 TYR A CA 1
ATOM 730 C C . TYR A 1 98 ? 22.637 -5.776 -15.980 1.00 90.06 98 TYR A C 1
ATOM 732 O O . TYR A 1 98 ? 21.913 -6.364 -15.176 1.00 90.06 98 TYR A O 1
ATOM 740 N N . SER A 1 99 ? 23.856 -5.341 -15.638 1.00 88.69 99 SER A N 1
ATOM 741 C CA . SER A 1 99 ? 24.440 -5.529 -14.299 1.00 88.69 99 SER A CA 1
ATOM 742 C C . SER A 1 99 ? 23.665 -4.807 -13.188 1.00 88.69 99 SER A C 1
ATOM 744 O O . SER A 1 99 ? 23.660 -5.265 -12.049 1.00 88.69 99 SER A O 1
ATOM 746 N N . MET A 1 100 ? 22.945 -3.731 -13.529 1.00 89.62 100 MET A N 1
ATOM 747 C CA . MET A 1 100 ? 22.041 -3.014 -12.619 1.00 89.62 100 MET A CA 1
ATOM 748 C C . MET A 1 100 ? 20.693 -3.732 -12.418 1.00 89.62 100 MET A C 1
ATOM 750 O O . MET A 1 100 ? 19.855 -3.253 -11.660 1.00 89.62 100 MET A O 1
ATOM 754 N N . GLY A 1 101 ? 20.470 -4.873 -13.079 1.00 86.75 101 GLY A N 1
ATOM 755 C CA . GLY A 1 101 ? 19.261 -5.687 -12.938 1.00 86.75 101 GLY A CA 1
ATOM 756 C C . GLY A 1 101 ? 18.187 -5.432 -13.996 1.00 86.75 101 GLY A C 1
ATOM 757 O O . GLY A 1 101 ? 17.135 -6.068 -13.949 1.00 86.75 101 GLY A O 1
ATOM 758 N N . PHE A 1 102 ? 18.438 -4.561 -14.978 1.00 87.12 102 PHE A N 1
ATOM 759 C CA . PHE A 1 102 ? 17.509 -4.346 -16.087 1.00 87.12 102 PHE A CA 1
ATOM 760 C C . PHE A 1 102 ? 17.570 -5.523 -17.061 1.00 87.12 102 PHE A C 1
ATOM 762 O O . PHE A 1 102 ? 18.555 -5.716 -17.778 1.00 87.12 102 PHE A O 1
ATOM 769 N N . ARG A 1 103 ? 16.495 -6.308 -17.103 1.00 85.12 103 ARG A N 1
ATOM 770 C CA . ARG A 1 103 ? 16.348 -7.440 -18.017 1.00 85.12 103 ARG A CA 1
ATOM 771 C C . ARG A 1 103 ? 15.120 -7.268 -18.894 1.00 85.12 103 ARG A C 1
ATOM 773 O O . ARG A 1 103 ? 14.129 -6.669 -18.479 1.00 85.12 103 ARG A O 1
ATOM 780 N N . ARG A 1 104 ? 15.186 -7.805 -20.111 1.00 83.38 104 ARG A N 1
ATOM 781 C CA . ARG A 1 10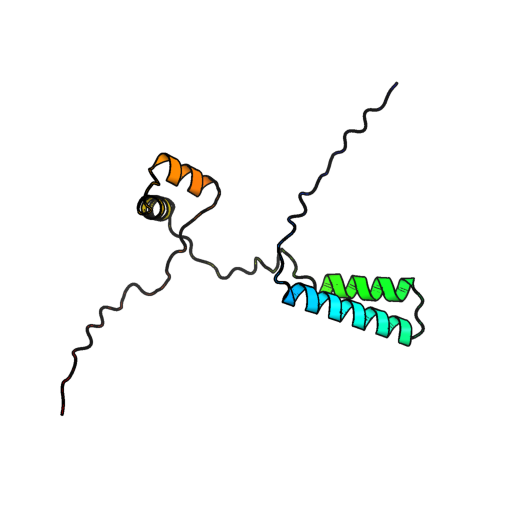4 ? 14.017 -7.874 -20.983 1.00 83.38 104 ARG A CA 1
ATOM 782 C C . ARG A 1 104 ? 13.058 -8.928 -20.426 1.00 83.38 104 ARG A C 1
ATOM 784 O O . ARG A 1 104 ? 13.487 -10.020 -20.063 1.00 83.38 104 ARG A O 1
ATOM 791 N N . LEU A 1 105 ? 11.768 -8.613 -20.393 1.00 82.44 105 LEU A N 1
ATOM 792 C CA . LEU A 1 105 ? 10.740 -9.608 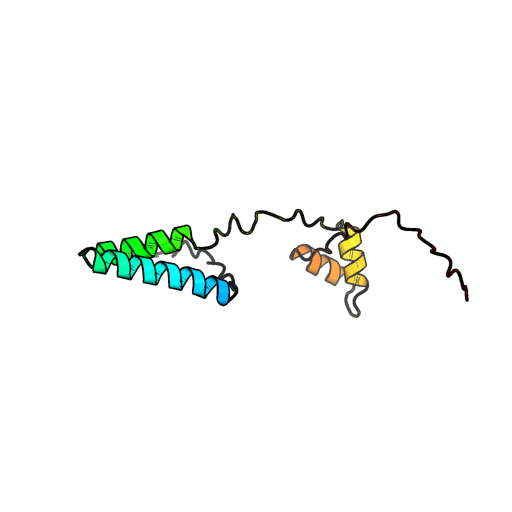-20.093 1.00 82.44 105 LEU A CA 1
ATOM 793 C C . LEU A 1 105 ? 10.623 -10.566 -21.284 1.00 82.44 105 LEU A C 1
ATOM 795 O O . LEU A 1 105 ? 10.540 -10.114 -22.431 1.00 82.44 105 LEU A O 1
ATOM 799 N N . ALA A 1 106 ? 10.680 -11.869 -21.025 1.00 72.31 106 ALA A N 1
ATOM 800 C CA . ALA A 1 106 ? 10.368 -12.863 -22.034 1.00 72.31 106 ALA A CA 1
ATOM 801 C C . ALA A 1 106 ? 8.875 -12.758 -22.344 1.00 72.31 106 ALA A C 1
ATOM 803 O O . ALA A 1 106 ? 8.030 -12.703 -21.453 1.00 72.31 106 ALA A O 1
ATOM 804 N N . ASP A 1 107 ? 8.573 -12.666 -23.628 1.00 65.19 107 ASP A N 1
ATOM 805 C CA . ASP A 1 107 ? 7.206 -12.710 -24.103 1.00 65.19 107 ASP A CA 1
ATOM 806 C C . ASP A 1 107 ? 6.794 -14.186 -24.166 1.00 65.19 107 ASP A C 1
ATOM 808 O O . ASP A 1 107 ? 7.278 -14.925 -25.019 1.00 65.19 107 ASP A O 1
ATOM 812 N N . GLU A 1 108 ? 5.944 -14.637 -23.241 1.00 54.62 108 GLU A N 1
ATOM 813 C CA . GLU A 1 108 ? 5.329 -15.972 -23.301 1.00 54.62 108 GLU A CA 1
ATOM 814 C C . GLU A 1 108 ? 4.163 -16.039 -24.312 1.00 54.62 108 GLU A C 1
ATOM 816 O O . GLU A 1 108 ? 3.316 -16.930 -24.238 1.00 54.62 108 GLU A O 1
ATOM 821 N N . SER A 1 109 ? 4.080 -15.137 -25.298 1.00 49.16 109 SER A N 1
ATOM 822 C CA . SER A 1 109 ? 3.127 -15.286 -26.402 1.00 49.16 109 SER A CA 1
ATOM 823 C C . SER A 1 109 ? 3.642 -16.251 -27.488 1.00 49.16 109 SER A C 1
ATOM 825 O O . SER A 1 109 ? 4.186 -15.872 -28.516 1.00 49.16 109 SER A O 1
ATOM 827 N N . ASN A 1 110 ? 3.408 -17.542 -27.226 1.00 40.62 110 ASN A N 1
ATOM 828 C CA . ASN A 1 110 ? 3.099 -18.615 -28.184 1.00 40.62 110 ASN A CA 1
ATOM 829 C C . ASN A 1 110 ? 3.984 -18.747 -29.461 1.00 40.62 110 ASN A C 1
ATOM 831 O O . ASN A 1 110 ? 3.766 -18.020 -30.431 1.00 40.62 110 ASN A O 1
ATOM 835 N N . PRO A 1 111 ? 4.867 -19.765 -29.570 1.00 45.66 111 PRO A N 1
ATOM 836 C CA . PRO A 1 111 ? 5.674 -20.001 -30.774 1.00 45.66 111 PRO A CA 1
ATOM 837 C C . PRO A 1 111 ? 4.901 -20.564 -31.987 1.00 45.66 111 PRO A C 1
ATOM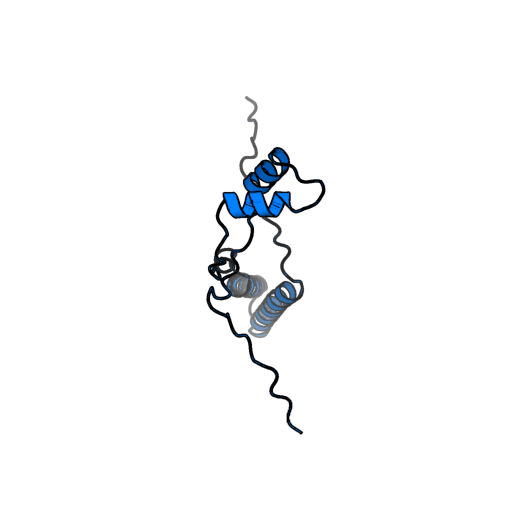 839 O O . PRO A 1 111 ? 5.526 -20.856 -33.003 1.00 45.66 111 PRO A O 1
ATOM 842 N N . ASP A 1 112 ? 3.571 -20.699 -31.932 1.00 43.62 112 ASP A N 1
ATOM 843 C CA . ASP A 1 112 ? 2.772 -21.224 -33.046 1.00 43.62 112 ASP A CA 1
ATOM 844 C C . ASP A 1 112 ? 1.471 -20.438 -33.282 1.00 43.62 112 ASP A C 1
ATOM 846 O O . ASP A 1 112 ? 0.364 -20.849 -32.927 1.00 43.62 112 ASP A O 1
ATOM 850 N N . ARG A 1 113 ? 1.589 -19.255 -33.893 1.00 41.06 113 ARG A N 1
ATOM 851 C CA . ARG A 1 113 ? 0.494 -18.693 -34.698 1.00 41.06 113 ARG A CA 1
ATOM 852 C C . ARG A 1 113 ? 1.006 -18.199 -36.042 1.00 41.06 113 ARG A C 1
ATOM 854 O O . ARG A 1 113 ? 0.909 -17.030 -36.407 1.00 41.06 113 ARG A O 1
ATOM 861 N N . SER A 1 114 ? 1.453 -19.171 -36.829 1.00 45.41 114 SER A N 1
ATOM 862 C CA . SER A 1 114 ? 1.131 -19.185 -38.251 1.00 45.41 114 SER A CA 1
ATOM 863 C C . SER A 1 114 ? -0.386 -19.373 -38.398 1.00 45.41 114 SER A C 1
ATOM 865 O O . SER A 1 114 ? -0.892 -20.475 -38.567 1.00 45.41 114 SER A O 1
ATOM 867 N N . THR A 1 115 ? -1.147 -18.286 -38.291 1.00 42.59 115 THR A N 1
ATOM 868 C CA . THR A 1 115 ? -2.509 -18.236 -38.832 1.00 42.59 115 THR A CA 1
ATOM 869 C C . THR A 1 115 ? -2.567 -17.107 -39.839 1.00 42.59 115 THR A C 1
ATOM 871 O O . THR A 1 115 ? -3.025 -16.006 -39.547 1.00 42.59 115 THR A O 1
ATOM 874 N N . TYR A 1 116 ? -2.107 -17.414 -41.051 1.00 39.28 116 TYR A N 1
ATOM 875 C CA . TYR A 1 116 ? -2.750 -16.887 -42.245 1.00 39.28 116 TYR A CA 1
ATOM 876 C C . TYR A 1 116 ? -4.229 -17.280 -42.166 1.00 39.28 116 TYR A C 1
ATOM 878 O O . TYR A 1 116 ? -4.586 -18.428 -42.421 1.00 39.28 116 TYR A O 1
ATOM 886 N N . LEU A 1 117 ? -5.094 -16.348 -41.776 1.00 42.12 117 LEU A N 1
ATOM 887 C CA . LEU A 1 117 ? -6.506 -16.458 -42.112 1.00 42.12 117 LEU A CA 1
ATOM 888 C C . LEU A 1 117 ? -6.659 -15.874 -43.521 1.00 42.12 117 LEU A C 1
ATOM 890 O O . LEU A 1 117 ? -6.400 -14.682 -43.698 1.00 42.12 117 LEU A O 1
ATOM 894 N N . PRO A 1 118 ? -7.029 -16.666 -44.543 1.00 43.25 118 PRO A N 1
ATOM 895 C CA . PRO A 1 118 ? -7.391 -16.091 -45.826 1.00 43.25 118 PRO A CA 1
ATOM 896 C C . PRO A 1 118 ? -8.640 -15.228 -45.631 1.00 43.25 118 PRO A C 1
ATOM 898 O O . PRO A 1 118 ? -9.649 -15.705 -45.105 1.00 43.25 118 PRO A O 1
ATOM 901 N N . LEU A 1 119 ? -8.580 -13.966 -46.071 1.00 41.66 119 LEU A N 1
ATOM 902 C CA . LEU A 1 119 ? -9.781 -13.174 -46.323 1.00 41.66 119 LEU A CA 1
ATOM 903 C C . LEU A 1 119 ? -10.635 -13.957 -47.329 1.00 41.66 119 LEU A C 1
ATOM 905 O O . LEU A 1 119 ? -10.334 -13.984 -48.522 1.00 41.66 119 LEU A O 1
ATOM 909 N N . LYS A 1 120 ? -11.695 -14.619 -46.858 1.00 45.09 120 LYS A N 1
ATOM 910 C CA . LYS A 1 120 ? -12.796 -15.000 -47.737 1.00 45.09 120 LYS A CA 1
ATOM 911 C C . LYS A 1 120 ? -13.606 -13.741 -48.010 1.00 45.09 120 LYS A C 1
ATOM 913 O O . LYS A 1 120 ? -14.325 -13.261 -47.141 1.00 45.09 120 LYS A O 1
ATOM 918 N N . THR A 1 121 ? -13.456 -13.215 -49.218 1.00 51.16 121 THR A N 1
ATOM 919 C CA . THR A 1 121 ? -14.393 -12.268 -49.816 1.00 51.16 121 THR A CA 1
ATOM 920 C C . THR A 1 121 ? -15.644 -13.037 -50.239 1.00 51.16 121 THR A C 1
ATOM 922 O O . THR A 1 121 ? -15.565 -13.937 -51.075 1.00 51.16 121 THR A O 1
ATOM 925 N N . THR A 1 122 ? -16.780 -12.735 -49.621 1.00 52.75 122 THR A N 1
ATOM 926 C CA . THR A 1 122 ? -18.152 -13.042 -50.077 1.00 52.75 122 THR A CA 1
ATOM 927 C C . THR A 1 122 ? -19.059 -12.179 -49.193 1.00 52.75 122 THR A C 1
ATOM 929 O O . THR A 1 122 ? -18.892 -12.227 -47.977 1.00 52.75 122 THR A O 1
ATOM 932 N N . ASP A 1 123 ? -19.953 -11.317 -49.657 1.00 42.69 123 ASP A N 1
ATOM 933 C CA . ASP A 1 123 ? -20.573 -11.023 -50.956 1.00 42.69 123 ASP A CA 1
ATOM 934 C C . ASP A 1 123 ? -20.672 -9.488 -51.083 1.00 42.69 123 ASP A C 1
ATOM 936 O O . ASP A 1 123 ? -20.901 -8.840 -50.030 1.00 42.69 123 ASP A O 1
#

pLDDT: mean 72.23, std 21.18, range [31.55, 96.19]